Protein AF-A0A1P8Q2F4-F1 (afdb_monomer)

Solvent-accessible surface area (backbone atoms only — not comparable to full-atom values): 4045 Å² total; per-residue (Å²): 76,57,70,68,58,52,51,51,57,36,65,78,35,94,71,42,32,36,31,52,82,90,49,60,95,65,42,34,32,37,68,47,65,92,43,80,92,67,60,46,51,25,40,36,38,95,93,46,74,44,74,62,59,93,81,46,73,74,62,52,46,80,71,62,46,79,83

Mean predicted aligned error: 5.7 Å

pLDDT: mean 80.85, std 8.1, range [55.78, 90.69]

Structure (mmCIF, N/CA/C/O backbone):
data_AF-A0A1P8Q2F4-F1
#
_entry.id   AF-A0A1P8Q2F4-F1
#
loop_
_atom_site.group_PDB
_atom_site.id
_atom_site.type_symbol
_atom_site.label_atom_id
_atom_site.label_alt_id
_atom_site.label_comp_id
_atom_site.label_asym_id
_atom_site.label_entity_id
_atom_site.label_seq_id
_atom_site.pdbx_PDB_ins_code
_atom_site.Cartn_x
_atom_site.Cartn_y
_atom_site.Cartn_z
_atom_site.occupancy
_atom_site.B_iso_or_equiv
_atom_site.auth_seq_id
_atom_site.auth_comp_id
_atom_site.auth_asym_id
_atom_site.auth_atom_id
_atom_site.pdbx_PDB_model_num
ATOM 1 N N . MET A 1 1 ? -3.451 8.158 8.270 1.00 65.25 1 MET A N 1
ATOM 2 C CA . MET A 1 1 ? -2.166 7.586 8.750 1.00 65.25 1 MET A CA 1
ATOM 3 C C . MET A 1 1 ? -1.049 8.276 7.986 1.00 65.25 1 MET A C 1
ATOM 5 O O . MET A 1 1 ? -1.274 8.582 6.822 1.00 65.25 1 MET A O 1
ATOM 9 N N . GLU A 1 2 ? 0.093 8.583 8.600 1.00 76.44 2 GLU A N 1
ATOM 10 C CA . GLU A 1 2 ? 1.197 9.226 7.872 1.00 76.44 2 GLU A CA 1
ATOM 11 C C . GLU A 1 2 ? 1.968 8.213 7.004 1.00 76.44 2 GLU A C 1
ATOM 13 O O . GLU A 1 2 ? 1.947 7.001 7.254 1.00 76.44 2 GLU A O 1
ATOM 18 N N . TYR A 1 3 ? 2.631 8.705 5.952 1.00 73.75 3 TYR A N 1
ATOM 19 C CA . TYR A 1 3 ? 3.373 7.882 4.985 1.00 73.75 3 TYR A CA 1
ATOM 20 C C . TYR A 1 3 ? 4.447 7.016 5.664 1.00 73.75 3 TYR A C 1
ATOM 22 O O . TYR A 1 3 ? 4.528 5.814 5.415 1.00 73.75 3 TYR A O 1
ATOM 30 N N . GLU A 1 4 ? 5.226 7.609 6.570 1.00 77.75 4 GLU A N 1
ATOM 31 C CA . GLU A 1 4 ? 6.305 6.928 7.295 1.00 77.75 4 GLU A CA 1
ATOM 32 C C . GLU A 1 4 ? 5.789 5.805 8.205 1.00 77.75 4 GLU A C 1
ATOM 34 O O . GLU A 1 4 ? 6.388 4.728 8.274 1.00 77.75 4 GLU A O 1
ATOM 39 N N . ASP A 1 5 ? 4.650 6.014 8.865 1.00 76.38 5 ASP A N 1
ATOM 40 C CA . ASP A 1 5 ? 4.029 5.001 9.722 1.00 76.38 5 ASP A CA 1
ATOM 41 C C . ASP A 1 5 ? 3.515 3.819 8.902 1.00 76.38 5 ASP A C 1
ATOM 43 O O . ASP A 1 5 ? 3.733 2.659 9.260 1.00 76.38 5 ASP A O 1
ATOM 47 N N . THR A 1 6 ? 2.903 4.112 7.754 1.00 71.81 6 THR A N 1
ATOM 48 C CA . THR A 1 6 ? 2.416 3.100 6.809 1.00 71.81 6 THR A CA 1
ATOM 49 C C . THR A 1 6 ? 3.584 2.287 6.243 1.00 71.81 6 THR A C 1
ATOM 51 O O . THR A 1 6 ? 3.549 1.055 6.223 1.00 71.81 6 THR A O 1
ATOM 54 N N . LEU A 1 7 ? 4.675 2.959 5.859 1.00 73.94 7 LEU A N 1
ATOM 55 C CA . LEU A 1 7 ? 5.886 2.312 5.363 1.00 73.94 7 LEU A CA 1
ATOM 56 C C . LEU A 1 7 ? 6.520 1.403 6.426 1.00 73.94 7 LEU A C 1
ATOM 58 O O . LEU A 1 7 ? 6.916 0.283 6.105 1.00 73.94 7 LEU A O 1
ATOM 62 N N . LYS A 1 8 ? 6.592 1.838 7.692 1.00 75.06 8 LYS A N 1
ATOM 63 C CA . LYS A 1 8 ? 7.082 1.008 8.810 1.00 75.06 8 LYS A CA 1
ATOM 64 C C . LYS A 1 8 ? 6.184 -0.203 9.064 1.00 75.06 8 LYS A C 1
ATOM 66 O O . LYS A 1 8 ? 6.696 -1.308 9.254 1.00 75.06 8 LYS A O 1
ATOM 71 N N . LEU A 1 9 ? 4.864 -0.014 9.039 1.00 71.25 9 LEU A N 1
ATOM 72 C CA . LEU A 1 9 ? 3.887 -1.075 9.279 1.00 71.25 9 LEU A CA 1
ATOM 73 C C . LEU A 1 9 ? 3.981 -2.184 8.221 1.00 71.25 9 LEU A C 1
ATOM 75 O O . LEU A 1 9 ? 4.040 -3.362 8.578 1.00 71.25 9 LEU A O 1
ATOM 79 N N . ILE A 1 10 ? 4.084 -1.816 6.940 1.00 69.69 10 ILE A N 1
ATOM 80 C CA . ILE A 1 10 ? 4.204 -2.779 5.835 1.00 69.69 10 ILE A CA 1
ATOM 81 C C . ILE A 1 10 ? 5.619 -3.379 5.740 1.00 69.69 10 ILE A C 1
ATOM 83 O O . ILE A 1 10 ? 5.777 -4.551 5.403 1.00 69.69 10 ILE A O 1
ATOM 87 N N . LYS A 1 11 ? 6.680 -2.630 6.077 1.00 68.94 11 LYS A N 1
ATOM 88 C CA . LYS A 1 11 ? 8.051 -3.176 6.125 1.00 68.94 11 LYS A CA 1
ATOM 89 C C . LYS A 1 11 ? 8.207 -4.295 7.151 1.00 68.94 11 LYS A C 1
ATOM 91 O O . LYS A 1 11 ? 8.858 -5.294 6.859 1.00 68.94 11 LYS A O 1
ATOM 96 N N . ASN A 1 12 ? 7.621 -4.130 8.335 1.00 65.06 12 ASN A N 1
ATOM 97 C CA . ASN A 1 12 ? 7.811 -5.060 9.450 1.00 65.06 12 ASN A CA 1
ATOM 98 C C . ASN A 1 12 ? 7.058 -6.384 9.285 1.00 65.06 12 ASN A C 1
ATOM 100 O O . ASN A 1 12 ? 7.332 -7.340 10.008 1.00 65.06 12 ASN A O 1
ATOM 104 N N . LYS A 1 13 ? 6.113 -6.465 8.346 1.00 62.56 13 LYS A N 1
ATOM 105 C CA . LYS A 1 13 ? 5.349 -7.680 8.077 1.00 62.56 13 LYS A CA 1
ATOM 106 C C . LYS A 1 13 ? 5.362 -7.929 6.581 1.00 62.56 13 LYS A C 1
ATOM 108 O O . LYS A 1 13 ? 4.675 -7.256 5.824 1.00 62.56 13 LYS A O 1
ATOM 113 N N . ALA A 1 14 ? 6.169 -8.905 6.170 1.00 55.78 14 ALA A N 1
ATOM 114 C CA . ALA A 1 14 ? 6.574 -9.129 4.785 1.00 55.78 14 ALA A CA 1
ATOM 115 C C . ALA A 1 14 ? 5.423 -9.321 3.772 1.00 55.78 14 ALA A C 1
ATOM 117 O O . ALA A 1 14 ? 5.694 -9.259 2.570 1.00 55.78 14 ALA A O 1
ATOM 118 N N . SER A 1 15 ? 4.185 -9.481 4.242 1.00 64.56 15 SER A N 1
ATOM 119 C CA . SER A 1 15 ? 2.991 -9.741 3.440 1.00 64.56 15 SER A CA 1
ATOM 120 C C . SER A 1 15 ? 1.805 -8.830 3.773 1.00 64.56 15 SER A C 1
ATOM 122 O O . SER A 1 15 ? 0.702 -9.161 3.362 1.00 64.56 15 SER A O 1
ATOM 124 N N . ILE A 1 16 ? 1.994 -7.725 4.515 1.00 74.31 16 ILE A N 1
ATOM 125 C CA . ILE A 1 16 ? 0.871 -6.807 4.733 1.00 74.31 16 ILE A CA 1
ATOM 126 C C . ILE A 1 16 ? 0.569 -6.045 3.453 1.00 74.31 16 ILE A C 1
ATOM 128 O O . ILE A 1 16 ? 1.424 -5.336 2.920 1.00 74.31 16 ILE A O 1
ATOM 132 N N . GLU A 1 17 ? -0.684 -6.129 3.031 1.00 82.19 17 GLU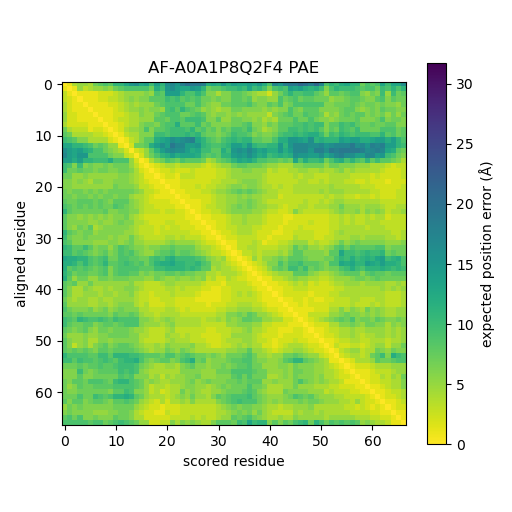 A N 1
ATOM 133 C CA . GLU A 1 17 ? -1.244 -5.244 2.023 1.00 82.19 17 GLU A CA 1
ATOM 134 C C . GLU A 1 17 ? -2.402 -4.445 2.615 1.00 82.19 17 GLU A C 1
ATOM 136 O O . GLU A 1 17 ? -3.129 -4.909 3.493 1.00 82.19 17 GLU A O 1
ATOM 141 N N . MET A 1 18 ? -2.581 -3.216 2.139 1.00 88.06 18 MET A N 1
ATOM 142 C CA . MET A 1 18 ? -3.647 -2.335 2.615 1.00 88.06 18 MET A CA 1
ATOM 143 C C . MET A 1 18 ? -4.609 -1.986 1.484 1.00 88.06 18 MET A C 1
ATOM 145 O O . MET A 1 18 ? -4.203 -1.808 0.339 1.00 88.06 18 MET A O 1
ATOM 149 N N . ARG A 1 19 ? -5.902 -1.866 1.783 1.00 89.81 19 ARG A N 1
ATOM 150 C CA . ARG A 1 19 ? -6.909 -1.387 0.826 1.00 89.81 19 ARG A CA 1
ATOM 151 C C . ARG A 1 19 ? -7.918 -0.478 1.512 1.00 89.81 19 ARG A C 1
ATOM 153 O O . ARG A 1 19 ? -8.310 -0.727 2.647 1.00 89.81 19 ARG A O 1
ATOM 160 N N . LEU A 1 20 ? -8.409 0.524 0.791 1.00 88.00 20 LEU A N 1
ATOM 161 C CA . LEU A 1 20 ? -9.621 1.239 1.176 1.00 88.00 20 LEU A CA 1
ATOM 162 C C . LEU A 1 20 ? -10.909 0.496 0.777 1.00 88.00 20 LEU A C 1
ATOM 164 O O . LEU A 1 20 ? -11.014 0.041 -0.361 1.00 88.00 20 LEU A O 1
ATOM 168 N N . PRO A 1 21 ? -11.931 0.414 1.648 1.00 87.12 21 PRO A N 1
ATOM 169 C CA . PRO A 1 21 ? -13.174 -0.303 1.359 1.00 87.12 21 PRO A CA 1
ATOM 170 C C . PRO A 1 21 ? -13.848 0.112 0.047 1.00 87.12 21 PRO A C 1
ATOM 172 O O . PRO A 1 21 ? -14.371 -0.746 -0.661 1.00 87.12 21 PRO A O 1
ATOM 175 N N . GLN A 1 22 ? -13.791 1.407 -0.285 1.00 88.00 22 GLN A N 1
ATOM 176 C CA . GLN A 1 22 ? -14.373 1.981 -1.498 1.00 88.00 22 GLN A CA 1
ATOM 177 C C . GLN A 1 22 ? -13.550 1.743 -2.772 1.00 88.00 22 GLN A C 1
ATOM 179 O O . GLN A 1 22 ? -14.022 2.036 -3.867 1.00 88.00 22 GLN A O 1
ATOM 184 N N . TRP A 1 23 ? -12.313 1.255 -2.657 1.00 89.25 23 TRP A N 1
ATOM 185 C CA . TRP A 1 23 ? -11.499 0.915 -3.820 1.00 89.25 23 TRP A CA 1
ATOM 186 C C . TRP A 1 23 ? -11.913 -0.421 -4.422 1.00 89.25 23 TRP A C 1
ATOM 18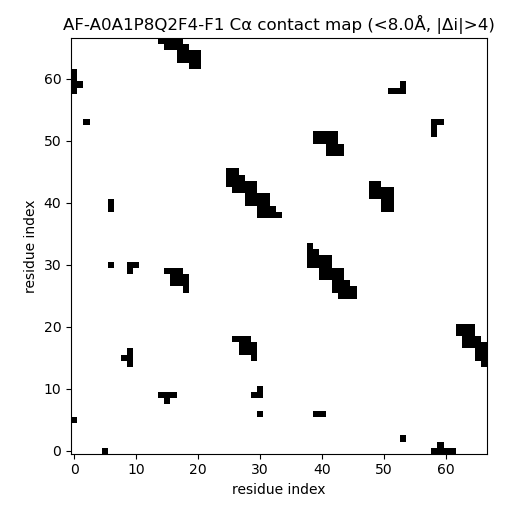8 O O . TRP A 1 23 ? -12.448 -1.295 -3.733 1.00 89.25 23 TRP A O 1
ATOM 198 N N . HIS A 1 24 ? -11.582 -0.603 -5.701 1.00 89.94 24 HIS A N 1
ATOM 199 C CA . HIS A 1 24 ? -11.784 -1.868 -6.395 1.00 89.94 24 HIS A CA 1
ATOM 200 C C . HIS A 1 24 ? -11.172 -3.038 -5.608 1.00 89.94 24 HIS A C 1
ATOM 202 O O . HIS A 1 24 ? -10.141 -2.898 -4.944 1.00 89.94 24 HIS A O 1
ATOM 208 N N . ALA A 1 25 ? -11.809 -4.208 -5.680 1.00 88.88 25 ALA A N 1
ATOM 209 C CA . ALA A 1 25 ? -11.447 -5.373 -4.874 1.00 88.88 25 ALA A CA 1
ATOM 210 C C . ALA A 1 25 ? -10.017 -5.871 -5.125 1.00 88.88 25 ALA A C 1
ATOM 212 O O . ALA A 1 25 ? -9.456 -6.538 -4.257 1.00 88.88 25 ALA A O 1
ATOM 213 N N . HIS A 1 26 ? -9.419 -5.522 -6.264 1.00 88.25 26 HIS A N 1
ATOM 214 C CA . HIS A 1 26 ? -8.045 -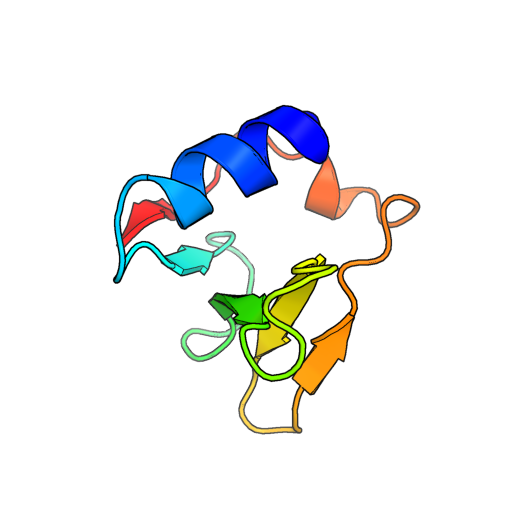5.873 -6.633 1.00 88.25 26 HIS A CA 1
ATOM 215 C C . HIS A 1 26 ? -7.034 -4.745 -6.402 1.00 88.25 26 HIS A C 1
ATOM 217 O O . HIS A 1 26 ? -5.837 -4.954 -6.560 1.00 88.25 26 HIS A O 1
ATOM 223 N N . THR A 1 27 ? -7.480 -3.553 -5.996 1.00 89.62 27 THR A N 1
ATOM 224 C CA . THR A 1 27 ? -6.550 -2.478 -5.653 1.00 89.62 27 THR A CA 1
ATOM 225 C C . THR A 1 27 ? -5.936 -2.764 -4.287 1.00 89.62 27 THR A C 1
ATOM 227 O O . THR A 1 27 ? -6.654 -2.978 -3.308 1.00 89.62 27 THR A O 1
ATOM 230 N N . ARG A 1 28 ? -4.611 -2.791 -4.199 1.00 90.19 28 ARG A N 1
ATOM 231 C CA . ARG A 1 28 ? -3.856 -3.020 -2.962 1.00 90.19 28 ARG A CA 1
ATOM 232 C C . ARG A 1 28 ? -2.716 -2.033 -2.863 1.00 90.19 28 ARG A C 1
ATOM 234 O O . ARG A 1 28 ? -2.171 -1.596 -3.867 1.00 90.19 28 ARG A O 1
ATOM 241 N N . ILE A 1 29 ? -2.336 -1.719 -1.642 1.00 89.00 29 ILE A N 1
ATOM 242 C CA . ILE A 1 29 ? -1.122 -0.987 -1.344 1.00 89.00 29 ILE A CA 1
ATOM 243 C C . ILE A 1 29 ? -0.127 -1.958 -0.758 1.00 89.00 29 ILE A C 1
ATOM 245 O O . ILE A 1 29 ? -0.428 -2.641 0.219 1.00 89.00 29 ILE A O 1
ATOM 249 N N . GLY A 1 30 ? 1.064 -1.962 -1.335 1.00 88.12 30 GLY A N 1
ATOM 250 C CA . GLY A 1 30 ? 2.204 -2.682 -0.806 1.00 88.12 30 GLY A CA 1
ATOM 251 C C . GLY A 1 30 ? 3.448 -1.811 -0.796 1.00 88.12 30 GLY A C 1
ATOM 252 O O . GLY A 1 30 ? 3.435 -0.639 -1.169 1.00 88.12 30 GLY A O 1
ATOM 253 N N . VAL A 1 31 ? 4.552 -2.417 -0.377 1.00 85.69 31 VAL A N 1
ATOM 254 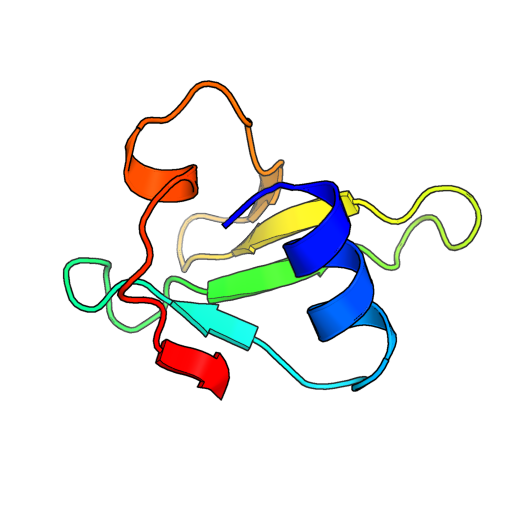C CA . VAL A 1 31 ? 5.882 -1.827 -0.510 1.00 85.69 31 VAL A CA 1
ATOM 255 C C . VAL A 1 31 ? 6.534 -2.370 -1.772 1.00 85.69 31 VAL A C 1
ATOM 257 O O . VAL A 1 31 ? 6.641 -3.589 -1.946 1.00 85.69 31 VAL A O 1
ATOM 260 N N . ASN A 1 32 ? 7.019 -1.469 -2.622 1.00 83.50 32 ASN A N 1
ATOM 261 C CA . ASN A 1 32 ? 7.924 -1.827 -3.697 1.00 83.50 32 ASN A CA 1
ATOM 262 C C . ASN A 1 32 ? 9.273 -2.249 -3.096 1.00 83.50 32 ASN A C 1
ATOM 264 O O . ASN A 1 32 ? 9.903 -1.492 -2.354 1.00 83.50 32 ASN A O 1
ATOM 268 N N . ARG A 1 33 ? 9.720 -3.469 -3.412 1.00 76.75 33 ARG A N 1
ATOM 269 C CA . ARG A 1 33 ? 11.002 -4.030 -2.944 1.00 76.75 33 ARG A CA 1
ATOM 270 C C . ARG A 1 33 ? 12.053 -4.156 -4.046 1.00 76.75 33 ARG A C 1
ATOM 272 O O . ARG A 1 33 ? 13.109 -4.727 -3.797 1.00 76.75 33 ARG A O 1
ATOM 279 N N . LEU A 1 34 ? 11.787 -3.629 -5.244 1.00 78.62 34 LEU A N 1
ATOM 280 C CA . LEU A 1 34 ? 12.734 -3.680 -6.363 1.00 78.62 34 LEU A CA 1
ATOM 281 C C . LEU A 1 34 ? 14.001 -2.864 -6.073 1.00 78.62 34 LEU A C 1
ATOM 283 O O . LEU A 1 34 ? 15.063 -3.193 -6.589 1.00 78.62 34 LEU A O 1
ATOM 287 N N . ASN A 1 35 ? 13.904 -1.842 -5.215 1.00 76.62 35 ASN A N 1
ATOM 288 C CA . ASN A 1 35 ? 15.051 -1.111 -4.685 1.00 76.62 35 ASN A CA 1
ATOM 289 C C . ASN A 1 35 ? 15.120 -1.256 -3.150 1.00 76.62 35 ASN A C 1
ATOM 291 O O . ASN A 1 35 ? 14.513 -0.459 -2.430 1.00 76.62 35 ASN A O 1
ATOM 295 N N . PRO A 1 36 ? 15.857 -2.253 -2.624 1.00 71.31 36 PRO A N 1
ATOM 296 C CA . PRO A 1 36 ? 15.950 -2.509 -1.185 1.00 71.31 36 PRO A CA 1
ATOM 297 C C . PRO A 1 36 ? 16.524 -1.336 -0.381 1.00 71.31 36 PRO A C 1
ATOM 299 O O . PRO A 1 36 ? 16.231 -1.205 0.806 1.00 71.31 36 PRO A O 1
ATOM 302 N N . SER A 1 37 ? 17.330 -0.483 -1.018 1.00 75.62 37 SER A N 1
ATOM 303 C CA . SER A 1 37 ? 17.948 0.687 -0.389 1.00 75.62 37 SER A CA 1
ATOM 304 C C . SER A 1 37 ? 16.976 1.855 -0.222 1.00 75.62 37 SER A C 1
ATOM 306 O O . SER A 1 37 ? 17.186 2.696 0.647 1.00 75.62 37 SER A O 1
ATOM 308 N N . SER A 1 38 ? 15.911 1.911 -1.028 1.00 78.75 38 SER A N 1
ATOM 309 C CA . SER A 1 38 ? 14.882 2.955 -0.958 1.00 78.75 38 SER A CA 1
ATOM 310 C C . SER A 1 38 ? 13.492 2.385 -1.273 1.00 78.75 38 SER A C 1
ATOM 312 O O . SER A 1 38 ? 12.931 2.629 -2.343 1.00 78.75 38 SER A O 1
ATOM 314 N N . PRO A 1 39 ? 12.937 1.562 -0.369 1.00 79.38 39 PRO A N 1
ATOM 315 C CA . PRO A 1 39 ? 11.590 1.027 -0.515 1.00 79.38 39 PRO A CA 1
ATOM 316 C C . PRO A 1 39 ? 10.553 2.138 -0.338 1.00 79.38 39 PRO A C 1
ATOM 318 O O . PRO A 1 39 ? 10.631 2.932 0.602 1.00 79.38 39 PRO A O 1
ATOM 321 N N . TYR A 1 40 ? 9.549 2.139 -1.205 1.00 83.88 40 TYR A N 1
ATOM 322 C CA . TYR A 1 40 ? 8.451 3.100 -1.199 1.00 83.88 40 TYR A CA 1
ATOM 323 C C . TYR A 1 40 ? 7.108 2.380 -1.299 1.00 83.88 40 TYR A C 1
ATOM 325 O O . TYR A 1 40 ? 7.041 1.208 -1.679 1.00 83.88 40 TYR A O 1
ATOM 333 N N . LEU A 1 41 ? 6.037 3.072 -0.918 1.00 86.62 41 LEU A N 1
ATOM 334 C CA . LEU A 1 41 ? 4.683 2.544 -1.048 1.00 86.62 41 LEU A CA 1
ATOM 335 C C . LEU A 1 41 ? 4.210 2.649 -2.496 1.00 86.62 41 LEU A C 1
ATOM 337 O O . LEU A 1 41 ? 4.434 3.657 -3.162 1.00 86.62 41 LEU A O 1
ATOM 341 N N . GLU A 1 42 ? 3.518 1.625 -2.970 1.00 89.88 42 GLU A N 1
ATOM 342 C CA . GLU A 1 42 ? 2.925 1.589 -4.301 1.00 89.88 42 GLU A CA 1
ATOM 343 C C . GLU A 1 42 ? 1.493 1.071 -4.238 1.00 89.88 42 GLU A C 1
ATOM 345 O O . GLU A 1 42 ? 1.156 0.213 -3.419 1.00 89.88 42 GLU A O 1
ATOM 350 N N . VAL A 1 43 ? 0.656 1.593 -5.125 1.00 89.50 43 VAL A N 1
ATOM 351 C CA . VAL A 1 43 ? -0.707 1.132 -5.351 1.00 89.50 43 VAL A CA 1
ATOM 352 C C . VAL A 1 43 ? -0.684 0.192 -6.550 1.00 89.50 43 VAL A C 1
ATOM 354 O O . VAL A 1 43 ? -0.348 0.592 -7.663 1.00 89.50 43 VAL A O 1
ATOM 357 N N . ARG A 1 44 ? -1.043 -1.067 -6.321 1.00 90.69 44 ARG A N 1
ATOM 358 C CA . ARG A 1 44 ? -1.174 -2.118 -7.329 1.00 90.69 44 ARG A CA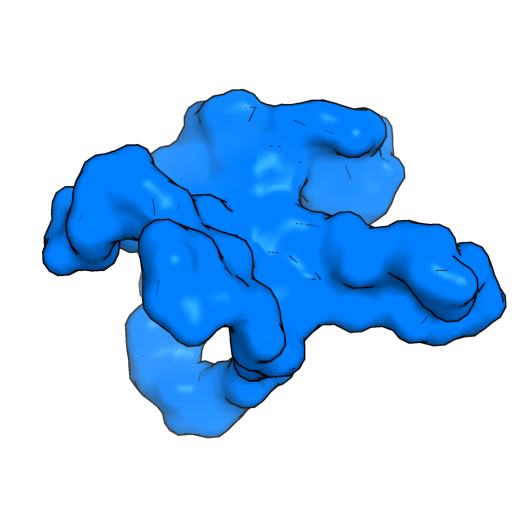 1
ATOM 359 C C . ARG A 1 44 ? -2.644 -2.306 -7.666 1.00 90.69 44 ARG A C 1
ATOM 361 O O . ARG A 1 44 ? -3.487 -2.318 -6.773 1.00 90.69 44 ARG A O 1
ATOM 368 N N . SER A 1 45 ? -2.951 -2.457 -8.944 1.00 90.12 45 SER A N 1
ATOM 369 C CA . SER A 1 45 ? -4.292 -2.740 -9.453 1.00 90.12 45 SER A CA 1
ATOM 370 C C . SER A 1 45 ? -4.201 -3.584 -10.724 1.00 90.12 45 SER A C 1
ATOM 372 O O . SER A 1 45 ? -3.110 -3.769 -11.265 1.00 90.12 45 SER A O 1
ATOM 374 N N . ASP A 1 46 ? -5.344 -4.019 -11.252 1.00 88.69 46 ASP A N 1
ATOM 375 C CA . ASP A 1 46 ? -5.418 -4.745 -12.531 1.00 88.69 46 ASP A CA 1
ATOM 376 C C . ASP A 1 46 ? -4.852 -3.936 -13.712 1.00 88.69 46 ASP A C 1
ATOM 378 O O . ASP A 1 46 ? -4.385 -4.502 -14.696 1.00 88.69 46 ASP A O 1
ATOM 382 N N . ASN A 1 47 ? -4.853 -2.604 -13.599 1.00 87.81 47 ASN A N 1
ATOM 383 C CA . ASN A 1 47 ? -4.378 -1.689 -14.639 1.00 87.81 47 ASN A CA 1
ATOM 384 C C . ASN A 1 47 ? -2.880 -1.368 -14.525 1.00 87.81 47 ASN A C 1
ATOM 386 O O . ASN A 1 47 ? -2.354 -0.595 -15.323 1.00 87.81 47 ASN A O 1
ATOM 390 N N . GLY A 1 48 ? -2.198 -1.925 -13.523 1.00 89.19 48 GLY A N 1
ATOM 391 C CA . GLY A 1 48 ? -0.781 -1.700 -13.277 1.00 89.19 48 GLY A CA 1
ATOM 392 C C . GLY A 1 48 ? -0.487 -1.158 -11.885 1.00 89.19 48 GLY A C 1
ATOM 393 O O . GLY A 1 48 ? -1.313 -1.211 -10.967 1.00 89.19 48 GLY A O 1
ATOM 394 N N . VAL A 1 49 ? 0.738 -0.661 -11.738 1.00 89.31 49 VAL A N 1
ATOM 395 C CA . VAL A 1 49 ? 1.321 -0.249 -10.463 1.00 89.31 49 VAL A CA 1
ATOM 396 C C . VAL A 1 49 ? 1.752 1.206 -10.551 1.00 89.31 49 VAL A C 1
ATOM 398 O O . VAL A 1 49 ? 2.453 1.591 -11.485 1.00 89.31 49 VAL A O 1
ATOM 401 N N . ILE A 1 50 ? 1.337 2.008 -9.575 1.00 88.88 50 ILE A N 1
ATOM 402 C CA . ILE A 1 50 ? 1.702 3.421 -9.465 1.00 88.88 50 ILE A CA 1
ATOM 403 C C . ILE A 1 50 ? 2.309 3.701 -8.087 1.00 88.88 50 ILE A C 1
ATOM 405 O O . ILE A 1 50 ? 1.937 3.046 -7.112 1.00 88.88 50 ILE A O 1
ATOM 409 N N . PRO A 1 51 ? 3.226 4.670 -7.958 1.00 86.62 51 PRO A N 1
ATOM 410 C CA . PRO A 1 51 ? 3.736 5.067 -6.652 1.00 86.62 51 PRO A CA 1
ATOM 411 C C . PRO A 1 51 ? 2.613 5.650 -5.788 1.00 86.62 51 PRO A C 1
ATOM 413 O O . PRO A 1 51 ? 1.700 6.311 -6.285 1.00 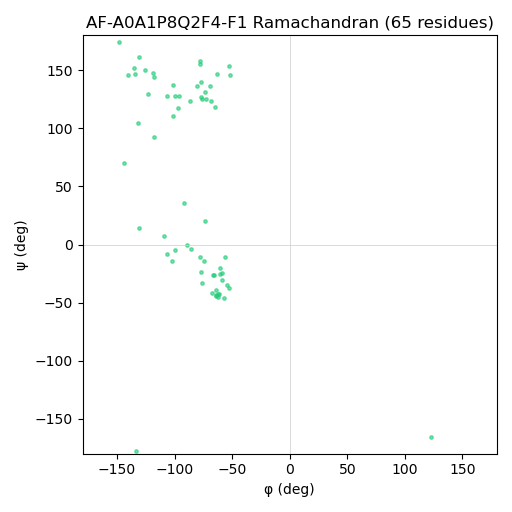86.62 51 PRO A O 1
ATOM 416 N N . TRP A 1 52 ? 2.692 5.436 -4.477 1.00 84.69 52 TRP A N 1
ATOM 417 C CA . TRP A 1 52 ? 1.862 6.156 -3.519 1.00 84.69 52 TRP A CA 1
ATOM 418 C C . TRP A 1 52 ? 2.240 7.633 -3.576 1.00 84.69 52 TRP A C 1
ATOM 420 O O . TRP A 1 52 ? 3.366 8.010 -3.249 1.00 84.69 52 TRP A O 1
ATOM 430 N N . ILE A 1 53 ? 1.284 8.481 -3.947 1.00 81.69 53 ILE A N 1
ATOM 431 C CA . ILE A 1 53 ? 1.485 9.928 -3.994 1.00 81.69 53 ILE A CA 1
ATOM 432 C C . ILE A 1 53 ? 0.834 10.538 -2.745 1.00 81.69 53 ILE A C 1
ATOM 434 O O . ILE A 1 53 ? -0.395 10.548 -2.646 1.00 81.69 53 ILE A O 1
ATOM 438 N N . PRO A 1 54 ? 1.616 11.064 -1.781 1.00 70.50 54 PRO A N 1
ATOM 439 C CA . PRO A 1 54 ? 1.109 11.574 -0.504 1.00 70.50 54 PRO A CA 1
ATOM 440 C C . PRO A 1 54 ? 0.371 12.921 -0.627 1.00 70.50 54 PRO A C 1
ATOM 442 O O . PRO A 1 54 ? 0.232 13.641 0.352 1.00 70.50 54 PRO A O 1
ATOM 445 N N . THR A 1 55 ? -0.101 13.284 -1.821 1.00 77.25 55 THR A N 1
ATOM 446 C CA . THR A 1 55 ? -0.977 14.440 -2.058 1.00 77.25 55 THR A CA 1
ATOM 447 C C . THR A 1 55 ? -2.436 14.036 -2.260 1.00 77.25 55 THR A C 1
ATOM 449 O O . THR A 1 55 ? -3.314 14.894 -2.185 1.00 77.25 55 THR A O 1
ATOM 452 N N . TYR A 1 56 ? -2.722 12.750 -2.492 1.00 80.00 56 TYR A N 1
ATOM 453 C CA . TYR A 1 56 ? -4.092 12.278 -2.665 1.00 80.00 56 TYR A CA 1
ATOM 454 C C . TYR A 1 56 ? -4.811 12.163 -1.313 1.00 80.00 56 TYR A C 1
ATOM 456 O O . TYR A 1 56 ? -4.298 11.486 -0.418 1.00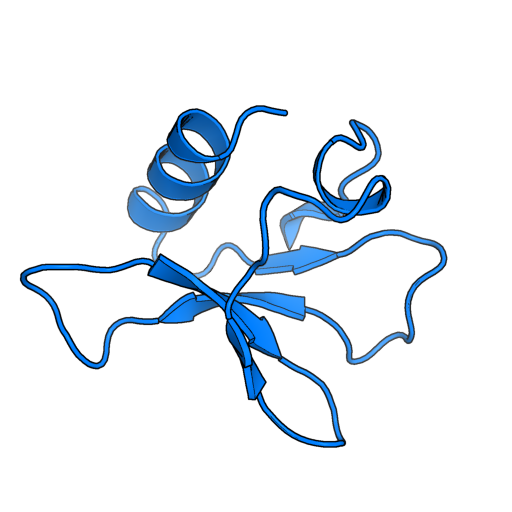 80.00 56 TYR A O 1
ATOM 464 N N . PRO A 1 57 ? -5.995 12.782 -1.136 1.00 79.38 57 PRO A N 1
ATOM 465 C CA . PRO A 1 57 ? -6.723 12.758 0.134 1.00 79.38 57 PRO A CA 1
ATOM 466 C C . PRO A 1 57 ? -6.993 11.347 0.668 1.00 79.38 57 PRO A C 1
ATOM 468 O O . PRO A 1 57 ? -6.938 11.124 1.877 1.00 79.38 57 PRO A O 1
ATOM 471 N N . GLU A 1 58 ? -7.231 10.373 -0.215 1.00 78.06 58 GLU A N 1
ATOM 472 C CA . GLU A 1 58 ? -7.482 8.980 0.161 1.00 78.06 58 GLU A CA 1
ATOM 473 C C . GLU A 1 58 ? -6.321 8.367 0.952 1.00 78.06 58 GLU A C 1
ATOM 475 O O . GLU A 1 58 ? -6.541 7.544 1.839 1.00 78.06 58 GLU A O 1
ATOM 480 N N . MET A 1 59 ? -5.095 8.816 0.692 1.00 78.19 59 MET A N 1
ATOM 481 C CA . MET A 1 59 ? -3.880 8.324 1.340 1.00 78.19 59 MET A CA 1
ATOM 482 C C . MET A 1 59 ? -3.831 8.659 2.834 1.00 78.19 59 MET A C 1
ATOM 484 O O . MET A 1 59 ? -3.243 7.927 3.628 1.00 78.19 59 MET A O 1
ATOM 488 N N . PHE A 1 60 ? -4.514 9.722 3.251 1.00 78.19 60 PHE A N 1
ATOM 489 C CA . PHE A 1 60 ? -4.583 10.128 4.653 1.00 78.19 60 PHE A CA 1
ATOM 490 C C . PHE A 1 60 ? -5.685 9.420 5.439 1.00 78.19 60 PHE A C 1
ATOM 492 O O . PHE A 1 60 ? -5.760 9.586 6.660 1.00 78.19 60 PHE A O 1
ATOM 499 N N . SER A 1 61 ? -6.500 8.598 4.773 1.00 81.69 61 SER A N 1
ATOM 500 C CA . SER A 1 61 ? -7.584 7.849 5.400 1.00 81.69 61 SER A CA 1
ATOM 501 C C . SER A 1 61 ? -7.106 7.032 6.608 1.00 81.69 61 SER A C 1
ATOM 503 O O . SER A 1 61 ? -5.939 6.644 6.734 1.00 81.69 61 SER A O 1
ATOM 505 N N . THR A 1 62 ? -8.023 6.779 7.533 1.00 81.25 62 THR A N 1
ATOM 506 C CA . THR A 1 62 ? -7.823 5.905 8.697 1.00 81.25 62 THR A CA 1
ATOM 507 C C . THR A 1 62 ? -8.553 4.572 8.549 1.00 81.25 62 THR A C 1
ATOM 509 O O . THR A 1 62 ? -8.321 3.663 9.337 1.00 81.25 62 THR A O 1
ATOM 512 N N . ASN A 1 63 ? -9.386 4.419 7.517 1.00 86.38 63 ASN A N 1
ATOM 513 C CA . ASN A 1 63 ? -10.268 3.266 7.323 1.00 86.38 63 ASN A CA 1
ATOM 514 C C . ASN A 1 63 ? -9.620 2.161 6.478 1.00 86.38 63 ASN A C 1
ATOM 516 O O . ASN A 1 63 ? -10.279 1.531 5.652 1.00 86.38 63 ASN A O 1
ATOM 520 N N . TRP A 1 64 ? -8.315 1.956 6.630 1.00 85.25 64 TRP A N 1
ATOM 521 C CA . TRP A 1 64 ? -7.588 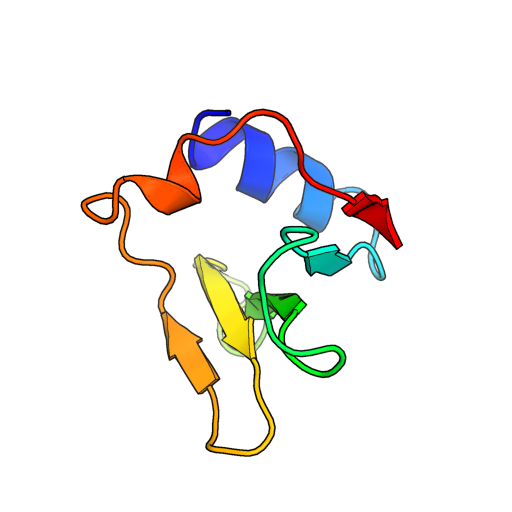0.956 5.858 1.00 85.25 64 TRP A CA 1
ATOM 522 C C . TRP A 1 64 ? -7.917 -0.456 6.332 1.00 85.25 64 TRP A C 1
ATOM 524 O O . TRP A 1 64 ? -7.832 -0.765 7.519 1.00 85.25 64 TRP A O 1
ATOM 534 N N . GLN A 1 65 ? -8.240 -1.331 5.386 1.00 86.06 65 GLN A N 1
ATOM 535 C CA . GLN A 1 65 ? -8.311 -2.768 5.606 1.00 86.06 65 GLN A CA 1
ATOM 536 C C . GLN A 1 65 ? -6.923 -3.361 5.391 1.00 86.06 65 GLN A C 1
ATOM 538 O O . GLN A 1 65 ? -6.331 -3.165 4.330 1.00 86.06 65 GLN A O 1
ATOM 543 N N . ILE A 1 66 ? -6.418 -4.048 6.411 1.00 84.00 66 ILE A N 1
ATOM 544 C CA . ILE A 1 66 ? -5.105 -4.694 6.433 1.00 84.00 66 ILE A CA 1
ATOM 545 C C . ILE A 1 66 ? -5.326 -6.182 6.152 1.00 84.00 66 ILE A C 1
ATOM 547 O O . ILE A 1 66 ? -6.154 -6.804 6.822 1.00 84.00 66 ILE A O 1
ATOM 551 N N . TYR A 1 67 ? -4.607 -6.719 5.172 1.00 77.75 67 TYR A N 1
ATOM 552 C CA . TYR A 1 67 ? -4.610 -8.130 4.784 1.00 77.75 67 TYR A CA 1
ATOM 553 C C . TYR A 1 67 ? -3.274 -8.781 5.132 1.00 77.75 67 TYR A C 1
ATOM 555 O O . TYR A 1 67 ? -2.247 -8.062 5.081 1.00 77.75 67 TYR A O 1
#

Organism: NCBI:txid1847728

Foldseek 3Di:
DDQVVVVVVQVVPVDKWKDDPPDDPFWIWHWDCPPVPDIFIWIQGPVGIDGDDVVDPVVVDPRIDID

Radius of gyration: 11.13 Å; Cα contacts (8 Å, |Δi|>4): 92; chains: 1; bounding box: 32×24×24 Å

Sequence (67 aa):
MEYEDTLKLIKNKASIEMRLPQWHAHTRIGVNRLNPSSPYLEVRSDNGVIPWIPTYPEMFSTNWQIY

Nearest PDB structures (foldseek):
  2x5c-assembly2_B  TM=5.391E-01  e=1.684E-01  Pyrobaculum spherical virus

Secondary structure (DSSP, 8-state):
--HHHHHHHHHTSTT--EE-TTS-TT-EEEEE-SSTTS-EEEEEETTEEEE--TTSGG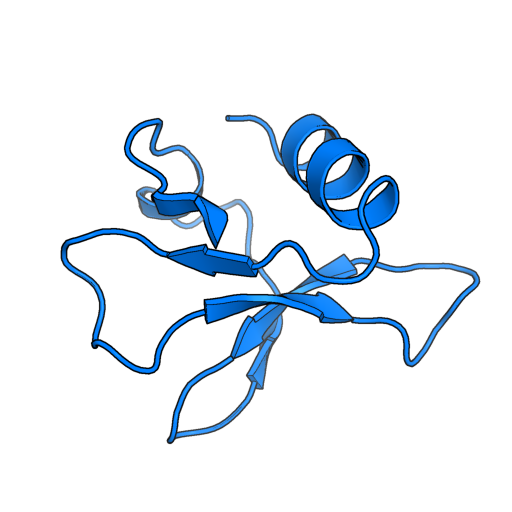GG-S-PEE-